Protein AF-A0A9X4P0X4-F1 (afdb_monomer_lite)

Secondary structure (DSSP, 8-state):
-----HHHHHHHHHHHHHHHH--PPPPGGGS---SHHHHHTTTTTT---GGGSGGG------S-GGGTT----

Radius of gyration: 16.07 Å; chains: 1; bounding box: 36×22×44 Å

Sequence (73 aa):
SPKSNSAYMSIDSALQYVESTGNLPVPLHLRNAPTKLMKELDYGKNYMYAHNYPGNFVKQQFLPDEASTATFW

pLDDT: mean 95.57, std 2.83, range [76.19, 98.44]

InterPro domains:
  IPR008921 DNA polymerase III, clamp loader complex, gamma/delta/delta subunit, C-terminal [SSF48019] (1-72)
  IPR021886 MgsA AAA+ ATPase, C-terminal [PF12002] (1-73)
  IPR051314 AAA ATPase RarA/MGS1/WRNIP1 [PTHR13779] (1-72)

Organism: NCBI:txid1281486

Structure (mmCIF, N/CA/C/O backbone):
data_AF-A0A9X4P0X4-F1
#
_entry.id   AF-A0A9X4P0X4-F1
#
loop_
_atom_site.group_PDB
_atom_site.id
_atom_site.type_symbol
_atom_site.label_atom_id
_atom_site.label_alt_id
_atom_site.label_comp_id
_atom_site.label_asym_id
_atom_site.label_entity_id
_atom_site.label_seq_id
_atom_site.pdbx_PDB_ins_code
_atom_site.Cartn_x
_atom_site.Cartn_y
_atom_site.Cartn_z
_atom_site.occupancy
_atom_site.B_iso_or_equiv
_atom_site.auth_seq_id
_atom_site.auth_comp_id
_atom_site.auth_asym_id
_atom_site.auth_atom_id
_atom_site.pdbx_PDB_model_num
ATOM 1 N N . SER A 1 1 ? 24.575 3.561 -22.815 1.00 76.19 1 SER A N 1
ATOM 2 C CA . SER A 1 1 ? 23.720 3.121 -21.691 1.00 76.19 1 SER A CA 1
ATOM 3 C C . SER A 1 1 ? 22.437 2.493 -22.203 1.00 76.19 1 SER A C 1
ATOM 5 O O . SER A 1 1 ? 21.877 3.067 -23.145 1.00 76.19 1 SER A O 1
ATOM 7 N N . PRO A 1 2 ? 21.962 1.393 -21.585 1.00 93.44 2 PRO A N 1
ATOM 8 C CA . PRO A 1 2 ? 20.614 0.861 -21.801 1.00 93.44 2 PRO A CA 1
ATOM 9 C C . PRO A 1 2 ? 19.557 1.959 -21.625 1.00 93.44 2 PRO A C 1
ATOM 11 O O . PRO A 1 2 ? 19.756 2.886 -20.836 1.00 93.44 2 PRO A O 1
ATOM 14 N N . LYS A 1 3 ? 18.472 1.894 -22.398 1.00 94.00 3 LYS A N 1
ATOM 15 C CA . LYS A 1 3 ? 17.339 2.824 -22.321 1.00 94.00 3 LYS A CA 1
ATOM 16 C C . LYS A 1 3 ? 16.111 2.037 -21.890 1.00 94.00 3 LYS A C 1
ATOM 18 O O . LYS A 1 3 ? 15.861 0.972 -22.439 1.00 94.00 3 LYS A O 1
ATOM 23 N N . SER A 1 4 ? 15.377 2.559 -20.916 1.00 96.75 4 SER A N 1
ATOM 24 C CA . SER A 1 4 ? 14.098 2.005 -20.487 1.00 96.75 4 SER A CA 1
ATOM 25 C C . SER A 1 4 ? 13.197 3.138 -20.019 1.00 96.75 4 SER A C 1
ATOM 27 O O . SER A 1 4 ? 13.645 4.020 -19.288 1.00 96.75 4 SER A O 1
ATOM 29 N N . ASN A 1 5 ? 11.938 3.095 -20.435 1.00 96.69 5 ASN A N 1
ATOM 30 C CA . ASN A 1 5 ? 10.850 3.909 -19.907 1.00 96.69 5 ASN A CA 1
ATOM 31 C C . ASN A 1 5 ? 9.862 3.055 -19.088 1.00 96.69 5 ASN A C 1
ATOM 33 O O . ASN A 1 5 ? 8.752 3.508 -18.837 1.00 96.69 5 ASN A O 1
ATOM 37 N N . SER A 1 6 ? 10.238 1.836 -18.672 1.00 97.69 6 SER A N 1
ATOM 38 C CA . SER A 1 6 ? 9.329 0.919 -17.968 1.00 97.69 6 SER A CA 1
ATOM 39 C C . SER A 1 6 ? 8.739 1.559 -16.714 1.00 97.69 6 SER A C 1
ATOM 41 O O . SER A 1 6 ? 7.527 1.630 -16.592 1.00 97.69 6 SER A O 1
ATOM 43 N N . ALA A 1 7 ? 9.577 2.137 -15.848 1.00 97.75 7 ALA A N 1
ATOM 44 C CA . ALA A 1 7 ? 9.116 2.811 -14.633 1.00 97.75 7 ALA A CA 1
ATOM 45 C C . ALA A 1 7 ? 8.187 4.003 -14.925 1.00 97.75 7 ALA A C 1
ATOM 47 O O . ALA A 1 7 ? 7.244 4.241 -14.179 1.00 97.75 7 ALA A O 1
ATOM 48 N N . TYR A 1 8 ? 8.436 4.725 -16.023 1.00 97.75 8 TYR A N 1
ATOM 49 C CA . TYR A 1 8 ? 7.589 5.835 -16.462 1.00 97.75 8 TYR A CA 1
ATOM 50 C C . TYR A 1 8 ? 6.192 5.331 -16.852 1.00 97.75 8 TYR A C 1
ATOM 52 O O . TYR A 1 8 ? 5.198 5.774 -16.285 1.00 97.75 8 TYR A O 1
ATOM 60 N N . MET A 1 9 ? 6.127 4.314 -17.716 1.00 98.44 9 MET A N 1
ATOM 61 C CA . MET A 1 9 ? 4.861 3.712 -18.147 1.00 98.44 9 MET A CA 1
ATOM 62 C C . MET A 1 9 ? 4.093 3.052 -16.991 1.00 98.44 9 MET A C 1
ATOM 64 O O . MET A 1 9 ? 2.863 3.096 -16.964 1.00 98.44 9 MET A O 1
ATOM 68 N N . SER A 1 10 ? 4.798 2.448 -16.030 1.00 98.25 10 SER A N 1
ATOM 69 C CA . SER A 1 10 ? 4.194 1.823 -14.849 1.00 98.25 10 SER A CA 1
ATOM 70 C C . SER A 1 10 ? 3.510 2.839 -13.938 1.00 98.25 10 SER A C 1
ATOM 72 O O . SER A 1 10 ? 2.412 2.575 -13.451 1.00 98.25 10 SER A O 1
ATOM 74 N N . ILE A 1 11 ? 4.131 4.005 -13.724 1.00 98.25 11 ILE A N 1
ATOM 75 C CA . ILE A 1 11 ? 3.531 5.094 -12.943 1.00 98.25 11 ILE A CA 1
ATOM 76 C C . ILE A 1 11 ? 2.292 5.633 -13.660 1.00 98.25 11 ILE A C 1
ATOM 78 O O . ILE A 1 11 ? 1.241 5.733 -13.031 1.00 98.25 11 ILE A O 1
ATOM 82 N N . ASP A 1 12 ? 2.382 5.898 -14.966 1.00 98.38 12 ASP A N 1
ATOM 83 C CA . ASP A 1 12 ? 1.243 6.381 -15.758 1.00 98.38 12 ASP A CA 1
ATOM 84 C C . ASP A 1 12 ? 0.061 5.395 -15.708 1.00 98.38 12 ASP A C 1
ATOM 86 O O . ASP A 1 12 ? -1.086 5.793 -15.504 1.00 98.38 12 ASP A O 1
ATOM 90 N N . SER A 1 13 ? 0.343 4.091 -15.799 1.00 98.19 13 SER A N 1
ATOM 91 C CA . SER A 1 13 ? -0.678 3.037 -15.712 1.00 98.19 13 SER A CA 1
ATOM 92 C C . SER A 1 13 ? -1.325 2.962 -14.324 1.00 98.19 13 SER A C 1
ATOM 94 O O . SER A 1 13 ? -2.539 2.792 -14.215 1.00 98.19 13 SER A O 1
ATOM 96 N N . ALA A 1 14 ? -0.536 3.109 -13.255 1.00 97.19 14 ALA A N 1
ATOM 97 C CA . ALA A 1 14 ? -1.050 3.121 -11.888 1.00 97.19 14 ALA A CA 1
ATOM 98 C C . ALA A 1 14 ? -1.914 4.364 -11.606 1.00 97.19 14 ALA A C 1
ATOM 100 O O . ALA A 1 14 ? -2.943 4.253 -10.939 1.00 97.19 14 ALA A O 1
ATOM 101 N N . LEU A 1 15 ? -1.533 5.532 -12.139 1.00 97.69 15 LEU A N 1
ATOM 102 C CA . LEU A 1 15 ? -2.321 6.764 -12.036 1.00 97.69 15 LEU A CA 1
ATOM 103 C C . LEU A 1 15 ? -3.675 6.611 -12.733 1.00 97.69 15 LEU A C 1
ATOM 105 O O . LEU A 1 15 ? -4.712 6.839 -12.111 1.00 97.69 15 LEU A O 1
ATOM 109 N N . GLN A 1 16 ? -3.674 6.131 -13.979 1.00 97.75 16 GLN A N 1
ATOM 110 C CA . GLN A 1 16 ? -4.904 5.888 -14.730 1.00 97.75 16 GLN A CA 1
ATOM 111 C C . GLN A 1 16 ? -5.815 4.872 -14.029 1.00 97.75 16 GLN A C 1
ATOM 113 O O . GLN A 1 16 ? -7.038 5.026 -14.016 1.00 97.75 16 GLN A O 1
ATOM 118 N N . TYR A 1 17 ? -5.231 3.838 -13.416 1.00 96.88 17 TYR A N 1
ATOM 119 C CA . TYR A 1 17 ? -5.993 2.859 -12.653 1.00 96.88 17 TYR A CA 1
ATOM 120 C C . TYR A 1 17 ? -6.748 3.524 -11.497 1.00 96.88 17 TYR A C 1
ATOM 122 O O . TYR A 1 17 ? -7.966 3.374 -11.416 1.00 96.88 17 TYR A O 1
ATOM 130 N N . VAL A 1 18 ? -6.066 4.328 -10.674 1.00 95.62 18 VAL A N 1
ATOM 131 C CA . VAL A 1 18 ? -6.686 5.046 -9.546 1.00 95.62 18 VAL A CA 1
ATOM 132 C C . VAL A 1 18 ? -7.795 5.994 -10.010 1.00 95.62 18 VAL A C 1
ATOM 134 O O . VAL A 1 18 ? -8.861 6.024 -9.393 1.00 95.62 18 VAL A O 1
ATOM 137 N N . GLU A 1 19 ? -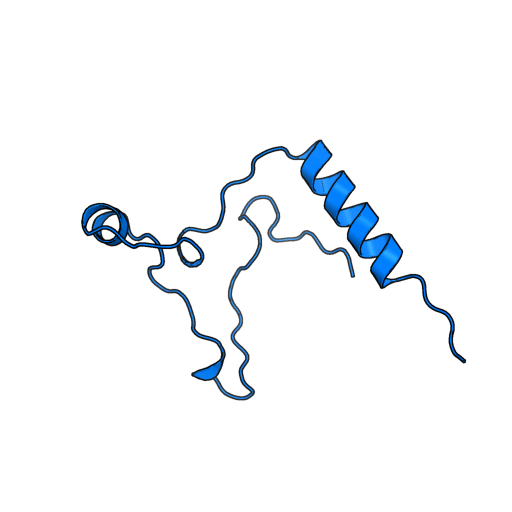7.592 6.719 -11.114 1.00 96.88 19 GLU A N 1
ATOM 138 C CA . GLU A 1 19 ? -8.622 7.588 -11.707 1.00 96.88 19 GLU A CA 1
ATOM 139 C C . GLU A 1 19 ? -9.881 6.809 -12.111 1.00 96.88 19 GLU A C 1
ATOM 141 O O . GLU A 1 19 ? -10.997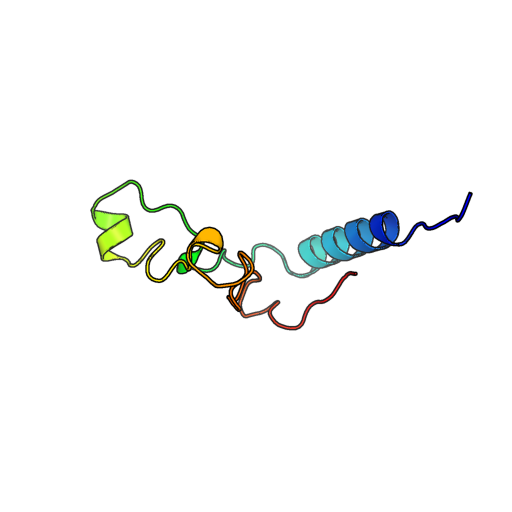 7.304 -11.951 1.00 96.88 19 GLU A O 1
ATOM 146 N N . SER A 1 20 ? -9.713 5.577 -12.600 1.00 96.12 20 SER A N 1
ATOM 147 C CA . SER A 1 20 ? -10.819 4.726 -13.050 1.00 96.12 20 SER A CA 1
ATOM 148 C C . SER A 1 20 ? -11.546 3.994 -11.915 1.00 96.12 20 SER A C 1
ATOM 150 O O . SER A 1 20 ? -12.752 3.763 -12.011 1.00 96.12 20 SER A O 1
ATOM 152 N N . THR A 1 21 ? -10.841 3.627 -10.840 1.00 94.62 21 THR A N 1
ATOM 153 C CA . THR A 1 21 ? -11.396 2.824 -9.736 1.00 94.62 21 THR A CA 1
ATOM 154 C C . THR A 1 21 ? -11.900 3.655 -8.562 1.00 94.62 21 THR A C 1
ATOM 156 O O . THR A 1 21 ? -12.675 3.158 -7.746 1.00 94.62 21 THR A O 1
ATOM 159 N N . GLY A 1 22 ? -11.463 4.910 -8.443 1.00 91.50 22 GLY A N 1
ATOM 160 C CA . GLY A 1 22 ? -11.809 5.773 -7.318 1.00 91.50 22 GLY A CA 1
ATOM 161 C C . GLY A 1 22 ? -11.148 5.347 -6.001 1.00 91.50 22 GLY A C 1
ATOM 162 O O . GLY A 1 22 ? -10.028 4.838 -5.973 1.00 91.50 22 GLY A O 1
ATOM 163 N N . ASN A 1 23 ? -11.843 5.579 -4.883 1.00 93.69 23 ASN A N 1
ATOM 164 C CA . ASN A 1 23 ? -11.281 5.499 -3.528 1.00 93.69 23 ASN A CA 1
ATOM 165 C C . ASN A 1 23 ? -11.365 4.092 -2.914 1.00 93.69 23 ASN A C 1
ATOM 167 O O . ASN A 1 23 ? -12.071 3.884 -1.923 1.00 93.69 23 ASN A O 1
ATOM 171 N N . LEU A 1 24 ? -10.635 3.131 -3.482 1.00 95.75 24 LEU A N 1
ATOM 172 C CA . LEU A 1 24 ? -10.502 1.806 -2.873 1.00 95.75 24 LEU A CA 1
ATOM 173 C C . LEU A 1 24 ? -9.870 1.904 -1.469 1.00 95.75 24 LEU A C 1
ATOM 175 O O . LEU A 1 24 ? -8.938 2.689 -1.254 1.00 95.75 24 LEU A O 1
ATOM 179 N N . PRO A 1 25 ? -10.364 1.134 -0.485 1.00 94.75 25 PRO A N 1
ATOM 180 C CA . PRO A 1 25 ? -9.901 1.247 0.887 1.00 94.75 25 PRO A CA 1
ATOM 181 C C . PRO A 1 25 ? -8.490 0.675 1.058 1.00 94.75 25 PRO A C 1
ATOM 183 O O . PRO A 1 25 ? -8.158 -0.389 0.545 1.00 94.75 25 PRO A O 1
ATOM 186 N N . VAL A 1 26 ? -7.676 1.326 1.893 1.00 95.38 26 VAL A N 1
ATOM 187 C CA . VAL A 1 26 ? -6.394 0.753 2.335 1.00 95.38 26 VAL A CA 1
ATOM 188 C C . VAL A 1 26 ? -6.665 -0.526 3.145 1.00 95.38 26 VAL A C 1
ATOM 190 O O . VAL A 1 26 ? -7.488 -0.454 4.072 1.00 95.38 26 VAL A O 1
ATOM 193 N N . PRO A 1 27 ? -5.983 -1.657 2.873 1.00 95.94 27 PRO A N 1
ATOM 194 C CA . PRO A 1 27 ? -6.099 -2.879 3.670 1.00 95.94 27 PRO A CA 1
ATOM 195 C C . PRO A 1 27 ? -5.887 -2.634 5.171 1.00 95.94 27 PRO A C 1
ATOM 197 O O . PRO A 1 27 ? -4.989 -1.884 5.558 1.00 95.94 27 PRO A O 1
ATOM 200 N N . LEU A 1 28 ? -6.706 -3.254 6.033 1.00 95.69 28 LEU A N 1
ATOM 201 C CA . LEU A 1 28 ? -6.711 -2.975 7.480 1.00 95.69 28 LEU A CA 1
ATOM 202 C C . LEU A 1 28 ? -5.343 -3.181 8.136 1.00 95.69 28 LEU A C 1
ATOM 204 O O . LEU A 1 28 ? -4.928 -2.339 8.933 1.00 95.69 28 LEU A O 1
ATOM 208 N N . HIS A 1 29 ? -4.619 -4.238 7.763 1.00 95.94 29 HIS A N 1
ATOM 209 C CA . HIS A 1 29 ? -3.287 -4.545 8.293 1.00 95.94 29 HIS A CA 1
ATOM 210 C C . HIS A 1 29 ? -2.214 -3.530 7.879 1.00 95.94 29 HIS A C 1
ATOM 212 O O . HIS A 1 29 ? -1.143 -3.520 8.468 1.00 95.94 29 HIS A O 1
ATOM 218 N N . LEU A 1 30 ? -2.475 -2.654 6.905 1.00 96.62 30 LEU A N 1
ATOM 219 C CA . LEU A 1 30 ? -1.565 -1.567 6.516 1.00 96.62 30 LEU A CA 1
ATOM 220 C C . LEU A 1 30 ? -1.928 -0.224 7.161 1.00 96.62 30 LEU A C 1
ATOM 222 O O . LEU A 1 30 ? -1.171 0.741 7.044 1.00 96.62 30 LEU A O 1
ATOM 226 N N . ARG A 1 31 ? -3.090 -0.118 7.819 1.00 96.38 31 ARG A N 1
ATOM 227 C CA . ARG A 1 31 ? -3.532 1.138 8.435 1.00 96.38 31 ARG A CA 1
ATOM 228 C C . ARG A 1 31 ? -2.787 1.406 9.734 1.00 96.38 31 ARG A C 1
ATOM 230 O O . ARG A 1 31 ? -2.503 0.502 10.514 1.00 96.38 31 ARG A O 1
ATOM 237 N N . ASN A 1 32 ? -2.562 2.686 10.013 1.00 94.56 32 ASN A N 1
ATOM 238 C CA . ASN A 1 32 ? -2.102 3.115 11.327 1.00 94.56 32 ASN A CA 1
ATOM 239 C C . ASN A 1 32 ? -3.212 2.923 12.380 1.00 94.56 32 ASN A C 1
ATOM 241 O O . ASN A 1 32 ? -4.389 3.156 12.099 1.00 94.56 32 ASN A O 1
ATOM 245 N N . ALA A 1 33 ? -2.825 2.557 13.602 1.00 94.00 33 ALA A N 1
ATOM 246 C CA . ALA A 1 33 ? -3.727 2.337 14.733 1.00 94.00 33 ALA A CA 1
ATOM 247 C C . ALA A 1 33 ? -3.263 3.083 16.001 1.00 94.00 33 ALA A C 1
ATOM 249 O O . ALA A 1 33 ? -2.899 2.460 17.004 1.00 94.00 33 ALA A O 1
ATOM 250 N N . PRO A 1 34 ? -3.240 4.428 15.979 1.00 94.38 34 PRO A N 1
ATOM 251 C CA . PRO A 1 34 ? -2.716 5.228 17.084 1.00 94.38 34 PRO A CA 1
ATOM 252 C C . PRO A 1 34 ? -3.640 5.249 18.308 1.00 94.38 34 PRO A C 1
ATOM 254 O O . PRO A 1 34 ? -3.164 5.403 19.431 1.00 94.38 34 PRO A O 1
ATOM 257 N N . THR A 1 35 ? -4.955 5.092 18.123 1.00 95.31 35 THR A N 1
ATOM 258 C CA . THR A 1 35 ? -5.929 5.139 19.223 1.00 95.31 35 THR A CA 1
ATOM 259 C C . THR A 1 35 ? -6.287 3.741 19.723 1.00 95.31 35 THR A C 1
ATOM 261 O O . THR A 1 35 ? -6.154 2.749 19.005 1.00 95.31 35 THR A O 1
ATOM 264 N N . LYS A 1 36 ? -6.778 3.653 20.966 1.00 93.31 36 LYS A N 1
ATOM 265 C CA . LYS A 1 36 ? -7.264 2.390 21.544 1.00 93.31 36 LYS A CA 1
ATOM 266 C C . LYS A 1 36 ? -8.420 1.807 20.724 1.00 93.31 36 LYS A C 1
ATOM 268 O O . LYS A 1 36 ? -8.369 0.638 20.365 1.00 93.31 36 LYS A O 1
ATOM 273 N N . LEU A 1 37 ? -9.385 2.654 20.356 1.00 94.56 37 LEU A N 1
ATOM 274 C CA . LEU A 1 37 ? -10.526 2.263 19.529 1.00 94.56 37 LEU A CA 1
ATOM 275 C C . LEU A 1 37 ? -10.082 1.681 18.179 1.00 94.56 37 LEU A C 1
ATOM 277 O O . LEU A 1 37 ? -10.595 0.658 17.756 1.00 94.56 37 LEU A O 1
ATOM 281 N N . MET A 1 38 ? -9.092 2.281 17.511 1.00 94.75 38 MET A N 1
ATOM 282 C CA . MET A 1 38 ? -8.596 1.760 16.228 1.00 94.75 38 MET A CA 1
ATOM 283 C C . MET A 1 38 ? -7.98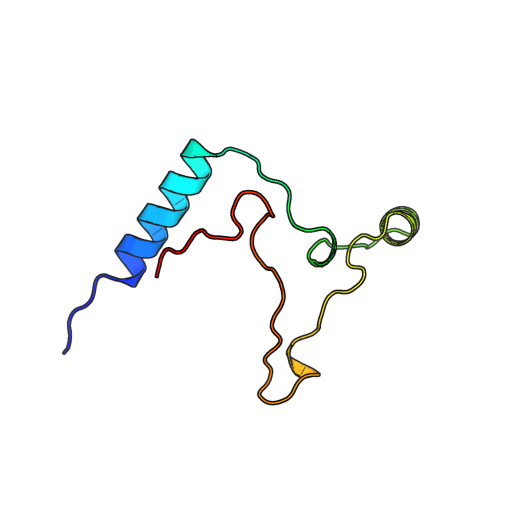4 0.361 16.364 1.00 94.75 38 MET A C 1
ATOM 285 O O . MET A 1 38 ? -8.215 -0.486 15.508 1.00 94.75 38 MET A O 1
ATOM 289 N N . LYS A 1 39 ? -7.251 0.092 17.452 1.00 91.81 39 LYS A N 1
ATOM 290 C CA . LYS A 1 39 ? -6.711 -1.247 17.739 1.00 91.81 39 LYS A CA 1
ATOM 291 C C . LYS A 1 39 ? -7.813 -2.263 18.037 1.00 91.81 39 LYS A C 1
ATOM 293 O O . LYS A 1 39 ? -7.707 -3.402 17.602 1.00 91.81 39 LYS A O 1
ATOM 298 N N . GLU A 1 40 ? -8.855 -1.851 18.760 1.00 94.75 40 GLU A N 1
ATOM 299 C CA . GLU A 1 40 ? -10.045 -2.677 19.028 1.00 94.75 40 GLU A CA 1
ATOM 300 C C . GLU A 1 40 ? -10.823 -2.994 17.739 1.00 94.75 40 GLU A C 1
ATOM 302 O O . GLU A 1 40 ? -11.416 -4.060 17.627 1.00 94.75 40 GLU A O 1
ATOM 307 N N . LEU A 1 41 ? -10.763 -2.102 16.745 1.00 95.12 41 LEU A N 1
ATOM 308 C CA . LEU A 1 41 ? -11.297 -2.299 15.394 1.00 95.12 41 LEU A CA 1
ATOM 309 C C . LEU A 1 41 ? -10.313 -3.014 14.446 1.00 95.12 41 LEU A C 1
ATOM 311 O O . LEU A 1 41 ? -10.496 -2.974 13.231 1.00 95.12 41 LEU A O 1
ATOM 315 N N . ASP A 1 42 ? -9.263 -3.642 14.981 1.00 94.62 42 ASP A N 1
ATOM 316 C CA . ASP A 1 42 ? -8.266 -4.424 14.241 1.00 94.62 42 ASP A CA 1
ATOM 317 C C . ASP A 1 42 ? -7.425 -3.630 13.213 1.00 94.62 42 ASP A C 1
ATOM 319 O O . ASP A 1 42 ? -6.791 -4.211 12.327 1.00 94.62 42 ASP A O 1
ATOM 323 N N . TYR A 1 43 ? -7.330 -2.302 13.338 1.00 96.31 43 TYR A N 1
ATOM 324 C CA . TYR A 1 43 ? -6.455 -1.496 12.477 1.00 96.31 43 TYR A CA 1
ATOM 325 C C . TYR A 1 43 ? -4.993 -1.880 12.733 1.00 96.31 43 TYR A C 1
ATOM 327 O O . TYR A 1 43 ? -4.560 -2.000 13.881 1.00 96.31 43 TYR A O 1
ATOM 335 N N . GLY A 1 44 ? -4.223 -2.081 11.664 1.00 93.31 44 GLY A N 1
ATOM 336 C CA . GLY A 1 44 ? -2.810 -2.467 11.730 1.00 93.31 44 GLY A CA 1
ATOM 337 C C . GLY A 1 44 ? -2.560 -3.870 12.297 1.00 93.31 44 GLY A C 1
ATOM 338 O O . GLY A 1 44 ? -1.409 -4.291 12.420 1.00 93.31 44 GLY A O 1
ATOM 339 N N . LYS A 1 45 ? -3.614 -4.619 12.649 1.00 94.19 45 LYS A N 1
ATOM 340 C CA . LYS A 1 45 ? -3.491 -5.993 13.135 1.00 94.19 45 LYS A CA 1
ATOM 341 C C . LYS A 1 45 ? -2.994 -6.893 12.009 1.00 94.19 45 LYS A C 1
ATOM 343 O O . LYS A 1 45 ? -3.363 -6.712 10.854 1.00 94.19 45 LYS A O 1
ATOM 348 N N . ASN A 1 46 ? -2.171 -7.878 12.361 1.00 94.69 46 ASN A N 1
ATOM 349 C CA . ASN A 1 46 ? -1.552 -8.828 11.430 1.00 94.69 46 ASN A CA 1
ATOM 350 C C . ASN A 1 46 ? -0.599 -8.202 10.396 1.00 94.69 46 ASN A C 1
ATOM 352 O O . ASN A 1 46 ? -0.233 -8.880 9.439 1.00 94.69 46 ASN A O 1
ATOM 356 N N . TYR A 1 47 ? -0.156 -6.952 10.590 1.00 96.44 47 TYR A N 1
ATOM 357 C CA . TYR A 1 47 ? 0.928 -6.394 9.787 1.00 96.44 47 TYR A CA 1
ATOM 358 C C . TYR A 1 47 ? 2.199 -7.237 9.939 1.00 96.44 47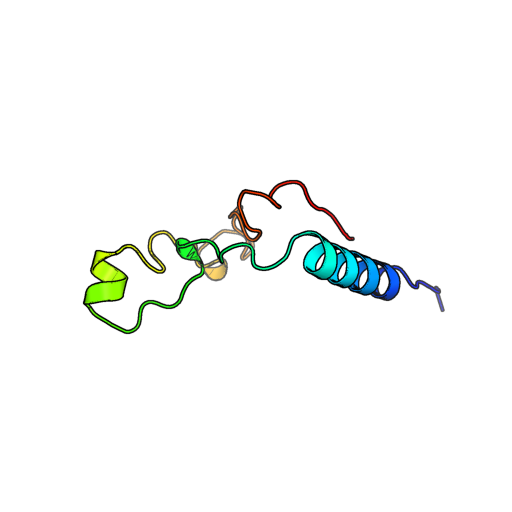 TYR A C 1
ATOM 360 O O . TYR A 1 47 ? 2.741 -7.396 11.037 1.00 96.44 47 TYR A O 1
ATOM 368 N N . MET A 1 48 ? 2.698 -7.754 8.824 1.00 96.69 48 MET A N 1
ATOM 369 C CA . MET A 1 48 ? 3.918 -8.540 8.763 1.00 96.69 48 MET A CA 1
ATOM 370 C C . MET A 1 48 ? 5.100 -7.604 8.519 1.00 96.69 48 MET A C 1
ATOM 372 O O . MET A 1 48 ? 5.346 -7.144 7.404 1.00 96.69 48 MET A O 1
ATOM 376 N N . TYR A 1 49 ? 5.854 -7.318 9.580 1.00 96.62 49 TYR A N 1
ATOM 377 C CA . TYR A 1 49 ? 7.071 -6.520 9.477 1.00 96.62 49 TYR A CA 1
ATOM 378 C C . TYR A 1 49 ? 8.155 -7.306 8.729 1.00 96.62 49 TYR A C 1
ATOM 380 O O . TYR A 1 49 ? 8.741 -8.236 9.280 1.00 96.62 49 TYR A O 1
ATOM 388 N N . ALA A 1 50 ? 8.411 -6.936 7.471 1.00 97.69 50 ALA A N 1
ATOM 389 C CA . ALA A 1 50 ? 9.227 -7.712 6.534 1.00 97.69 50 ALA A CA 1
ATOM 390 C C . ALA A 1 50 ? 10.638 -8.052 7.052 1.00 97.69 50 ALA A C 1
ATOM 392 O O . ALA A 1 50 ? 11.138 -9.142 6.792 1.00 97.69 50 ALA A O 1
ATOM 393 N N . HIS A 1 51 ? 11.249 -7.175 7.855 1.00 97.56 51 HIS A N 1
ATOM 394 C CA . HIS A 1 51 ? 12.577 -7.396 8.442 1.00 97.56 51 HIS A CA 1
ATOM 395 C C . HIS A 1 51 ? 12.640 -8.535 9.471 1.00 97.56 51 HIS A C 1
ATOM 397 O O . HIS A 1 51 ? 13.729 -8.991 9.808 1.00 97.56 51 HIS A O 1
ATOM 403 N N . ASN A 1 52 ? 11.496 -9.023 9.957 1.00 97.81 52 ASN A N 1
ATOM 404 C CA . ASN A 1 52 ? 11.445 -10.197 10.828 1.00 97.81 52 ASN A CA 1
ATOM 405 C C . ASN A 1 52 ? 11.454 -11.523 10.047 1.00 97.81 52 ASN A C 1
ATOM 407 O O . ASN A 1 52 ? 11.491 -12.586 10.664 1.00 97.81 52 ASN A O 1
ATOM 411 N N . TYR A 1 53 ? 11.395 -11.482 8.713 1.00 97.62 53 TYR A N 1
ATOM 412 C CA . TYR A 1 53 ? 11.316 -12.667 7.861 1.00 97.62 53 TYR A CA 1
ATOM 413 C C . TYR A 1 53 ? 12.629 -12.896 7.098 1.00 97.62 53 TYR A C 1
ATOM 415 O O . TYR A 1 53 ? 13.348 -11.937 6.793 1.00 97.62 53 TYR A O 1
ATOM 423 N N . PRO A 1 54 ? 12.964 -14.157 6.759 1.00 97.75 54 PRO A N 1
ATOM 424 C CA . PRO A 1 54 ? 14.152 -14.473 5.973 1.00 97.75 54 PRO A CA 1
ATOM 425 C C . PRO A 1 54 ? 14.223 -13.661 4.676 1.00 97.75 54 PRO A C 1
ATOM 427 O O . PRO A 1 54 ? 13.244 -13.544 3.944 1.00 97.75 54 PRO A O 1
ATOM 430 N N . GLY A 1 55 ? 15.394 -13.087 4.394 1.00 97.19 55 GLY A N 1
ATOM 431 C CA . GLY A 1 55 ? 15.592 -12.245 3.211 1.00 97.19 55 GLY A CA 1
ATOM 432 C C . GLY A 1 55 ? 14.920 -10.870 3.286 1.00 97.19 55 GLY A C 1
ATOM 433 O O . GLY A 1 55 ? 14.854 -10.188 2.269 1.00 97.19 55 GLY A O 1
ATOM 434 N N . ASN A 1 56 ? 14.448 -10.448 4.467 1.00 97.19 56 ASN A N 1
ATOM 435 C CA . ASN A 1 56 ? 13.699 -9.205 4.672 1.00 97.19 56 ASN A CA 1
ATOM 436 C C . ASN A 1 56 ? 12.425 -9.122 3.816 1.00 97.19 56 ASN A C 1
ATOM 438 O O . ASN A 1 56 ? 12.031 -8.036 3.389 1.00 97.19 56 ASN A O 1
ATOM 442 N N . PHE A 1 57 ? 11.804 -10.267 3.525 1.00 97.38 57 PHE A N 1
ATOM 443 C CA . PHE A 1 57 ? 10.648 -10.346 2.643 1.00 97.38 57 PHE A CA 1
ATOM 444 C C . PHE A 1 57 ? 9.576 -11.267 3.213 1.00 97.38 57 PHE A C 1
ATOM 446 O O . PHE A 1 57 ? 9.851 -12.357 3.711 1.00 97.38 57 PHE A O 1
ATOM 453 N N . VAL A 1 58 ? 8.325 -10.837 3.080 1.00 97.38 58 VAL A N 1
ATOM 454 C CA . VAL A 1 58 ? 7.149 -11.613 3.456 1.00 97.38 58 VAL A CA 1
ATOM 455 C C . VAL A 1 58 ? 6.068 -11.423 2.407 1.00 97.38 58 VAL A C 1
ATOM 457 O O . VAL A 1 58 ? 5.826 -10.309 1.939 1.00 97.38 58 VAL A O 1
ATOM 460 N N . LYS A 1 59 ? 5.406 -12.519 2.027 1.00 95.50 59 LYS A N 1
ATOM 461 C CA . LYS A 1 59 ? 4.250 -12.451 1.136 1.00 95.50 59 LYS A CA 1
ATOM 462 C C . LYS A 1 59 ? 3.059 -11.918 1.928 1.00 95.50 59 LYS A C 1
ATOM 464 O O . LYS A 1 59 ? 2.441 -12.653 2.691 1.00 95.50 59 LYS A O 1
ATOM 469 N N . GLN A 1 60 ? 2.751 -10.647 1.720 1.00 95.62 60 GLN A N 1
ATOM 470 C CA . GLN A 1 60 ? 1.611 -9.953 2.301 1.00 95.62 60 GLN A CA 1
ATOM 471 C C . GLN A 1 60 ? 0.844 -9.246 1.182 1.00 95.62 60 GLN A C 1
ATOM 473 O O . GLN A 1 60 ? 1.439 -8.822 0.194 1.00 95.62 60 GLN A O 1
ATOM 478 N N . GLN A 1 61 ? -0.474 -9.129 1.328 1.00 96.06 61 GLN A N 1
ATOM 479 C CA . GLN A 1 61 ? -1.278 -8.321 0.419 1.00 96.06 61 GLN A CA 1
ATOM 480 C C . GLN A 1 61 ? -0.979 -6.830 0.639 1.00 96.06 61 GLN A C 1
ATOM 482 O O . GLN A 1 61 ? -1.039 -6.355 1.773 1.00 96.06 61 GLN A O 1
ATOM 487 N N . PHE A 1 62 ? -0.663 -6.095 -0.425 1.00 96.12 62 PHE A N 1
ATOM 488 C CA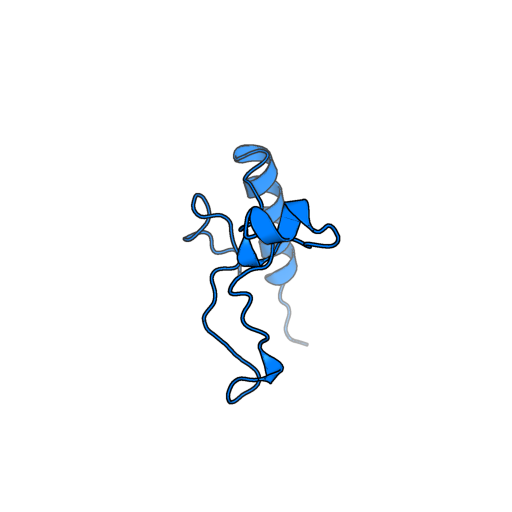 . PHE A 1 62 ? -0.351 -4.659 -0.349 1.00 96.12 62 PHE A CA 1
ATOM 489 C C . PHE A 1 62 ? -1.378 -3.777 -1.060 1.00 96.12 62 PHE A C 1
ATOM 491 O O . PHE A 1 62 ? -1.593 -2.638 -0.649 1.00 96.12 62 PHE A O 1
ATOM 498 N N . LEU A 1 63 ? -2.026 -4.310 -2.096 1.00 96.56 63 LEU A N 1
ATOM 499 C CA . LEU A 1 63 ? -3.113 -3.634 -2.795 1.00 96.56 63 LEU A CA 1
ATOM 500 C C . LEU A 1 63 ? -4.456 -3.906 -2.095 1.00 96.56 63 LEU A C 1
ATOM 502 O O . LEU A 1 63 ? -4.568 -4.883 -1.350 1.00 96.56 63 LEU A O 1
ATOM 506 N N . PRO A 1 64 ? -5.479 -3.063 -2.317 1.00 96.12 64 PRO A N 1
ATOM 507 C CA . PRO A 1 64 ? -6.861 -3.382 -1.960 1.00 96.12 64 PRO A CA 1
ATOM 508 C C . PRO A 1 64 ? -7.314 -4.723 -2.551 1.00 96.12 64 PRO A C 1
ATOM 510 O O . PRO A 1 64 ? -6.770 -5.179 -3.561 1.00 96.12 64 PRO A O 1
ATOM 513 N N . ASP A 1 65 ? -8.325 -5.349 -1.953 1.00 94.75 65 ASP A N 1
ATOM 514 C CA . ASP A 1 65 ? -8.826 -6.655 -2.402 1.00 94.75 65 ASP A CA 1
ATOM 515 C C . ASP A 1 65 ? -9.347 -6.591 -3.845 1.00 94.75 65 ASP A C 1
ATOM 517 O O . ASP A 1 65 ? -9.042 -7.462 -4.666 1.00 94.75 65 ASP A O 1
ATOM 521 N N . GLU A 1 66 ? -10.023 -5.494 -4.188 1.00 94.75 66 GLU A N 1
ATOM 522 C CA . GLU A 1 66 ? -10.541 -5.194 -5.524 1.00 94.75 66 GLU A CA 1
ATOM 523 C C . GLU A 1 66 ? -9.428 -4.966 -6.563 1.00 94.75 66 GLU A C 1
ATOM 525 O O . GLU A 1 66 ? -9.666 -5.084 -7.764 1.00 94.75 66 GLU A O 1
ATOM 530 N N . ALA A 1 67 ? -8.206 -4.678 -6.108 1.00 95.31 67 ALA A N 1
ATOM 531 C CA . ALA A 1 67 ? -7.025 -4.435 -6.934 1.00 95.31 67 ALA A CA 1
ATOM 532 C C . ALA A 1 67 ? -5.963 -5.542 -6.809 1.00 95.31 67 ALA A C 1
ATOM 534 O O . ALA A 1 67 ? -4.848 -5.392 -7.304 1.00 95.31 67 ALA A O 1
ATOM 535 N N . SER A 1 68 ? -6.285 -6.662 -6.157 1.00 91.19 68 SER A N 1
ATOM 536 C CA . SER A 1 68 ? -5.327 -7.715 -5.786 1.00 91.19 68 SER A CA 1
ATOM 537 C C . SER A 1 68 ? -4.562 -8.345 -6.954 1.00 91.19 68 SER A C 1
ATOM 539 O O . SER A 1 68 ? -3.466 -8.868 -6.758 1.00 91.19 68 SER A O 1
ATOM 541 N N . THR A 1 69 ? -5.112 -8.282 -8.166 1.00 92.31 69 THR A N 1
ATOM 542 C CA . THR A 1 69 ? -4.503 -8.827 -9.388 1.00 92.31 69 THR A CA 1
ATOM 543 C C . THR A 1 69 ? -3.863 -7.761 -10.276 1.00 92.31 69 THR A C 1
ATOM 545 O O . THR A 1 69 ? -3.342 -8.096 -11.339 1.00 92.31 69 THR A O 1
ATOM 548 N N . ALA A 1 70 ? -3.927 -6.481 -9.900 1.00 95.69 70 ALA A N 1
ATOM 549 C CA . ALA A 1 70 ? -3.367 -5.404 -10.704 1.00 95.69 70 ALA A CA 1
ATOM 550 C C . ALA A 1 70 ? -1.832 -5.482 -10.717 1.00 95.69 70 ALA A C 1
ATOM 552 O O . ALA A 1 70 ? -1.190 -5.711 -9.693 1.00 95.69 70 ALA A O 1
ATOM 553 N N . THR A 1 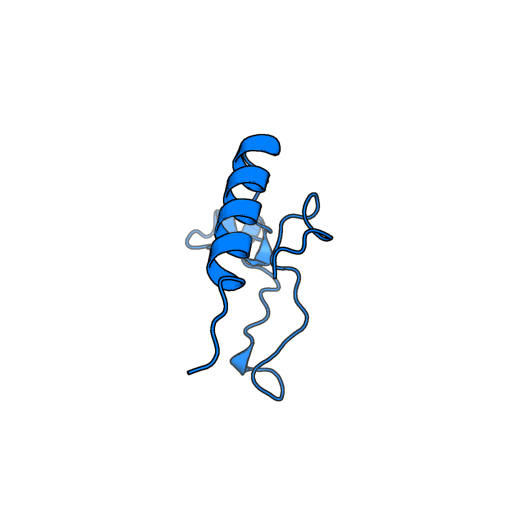71 ? -1.233 -5.315 -11.895 1.00 96.56 71 THR A N 1
ATOM 554 C CA . THR A 1 71 ? 0.222 -5.307 -12.097 1.00 96.56 71 THR A CA 1
ATOM 555 C C . THR A 1 71 ? 0.567 -4.206 -13.085 1.00 96.56 71 THR A C 1
ATOM 557 O O . THR A 1 71 ? -0.057 -4.107 -14.139 1.00 96.56 71 THR A O 1
ATOM 560 N N . PHE A 1 72 ? 1.555 -3.382 -12.736 1.00 95.94 72 PHE A N 1
ATOM 561 C CA . PHE A 1 72 ? 1.941 -2.210 -13.528 1.00 95.94 72 PHE A CA 1
ATOM 562 C C . PHE A 1 72 ? 3.404 -2.247 -13.984 1.00 95.94 72 PHE A C 1
ATOM 564 O O . PHE A 1 72 ? 3.757 -1.516 -14.908 1.00 95.94 72 PHE A O 1
ATOM 571 N N . TRP A 1 73 ? 4.250 -3.076 -13.360 1.00 95.12 73 TRP A N 1
ATOM 572 C CA . TRP A 1 73 ? 5.661 -3.268 -13.706 1.00 95.12 73 TRP A CA 1
ATOM 573 C C . TRP A 1 73 ? 6.044 -4.744 -13.638 1.00 95.12 73 TRP A C 1
ATOM 575 O O . TRP A 1 73 ? 5.609 -5.401 -12.664 1.00 95.12 73 TRP A O 1
#

Foldseek 3Di:
DDDDCLVVQLVVVVVVVCVVPPDFDFPQLPADQPDPVSVVVVRVPPNDQQCVDPPSHDDDQGDHPVCSPPDRD